Protein AF-0000000072901782 (afdb_homodimer)

Secondary structure (DSSP, 8-state):
-EEEEEEEEE-TT---TTHHHHHHHHHHHHHTT-EEEEEEETTSSEEEEEEEESSHHHHHHHHHT-GGG-TTTEEEEEEEEEE-/-EEEEEEEEE-TT---TTHHHHHHHHHHHHHTT-EEEEEEETTSSEEEEEEEESSHHHHHHHHTT-GGG-TTTEEEEEEEEEE-

Foldseek 3Di:
DFKKKKWKFWDPLADCPQVVQQVVLLVVQVVVPFWDDWDADPVRGTIMTMGDDPDQVGVVVSVCPRPQVPVNTIDMDMDGDPDD/DFKKKKWKFWDPLADCPQVVQQVVLLVVQVVVPFWDDWDADPVRGTIMTMGDDPDQVGVVVSVCPRPQVPPNTIDMDMDGDPDD

Radius of gyration: 15.96 Å; Cα contacts (8 Å, |Δi|>4): 337; chains: 2; bounding box: 32×42×39 Å

Solvent-accessible surface area (backbone atoms only — not comparable to full-atom values): 8824 Å² total; per-residue (Å²): 119,47,41,30,43,35,42,39,37,54,38,96,66,44,75,66,85,32,50,68,51,32,50,51,45,53,51,50,37,41,72,73,65,32,46,76,41,39,27,41,27,77,85,70,50,36,30,38,35,32,34,52,30,88,42,70,68,52,41,52,55,56,57,63,66,31,58,39,58,40,89,55,29,35,49,79,46,80,39,51,32,59,62,99,120,46,41,28,43,35,40,41,36,54,38,96,66,44,76,66,85,32,50,68,49,33,51,51,46,53,51,50,37,41,74,75,66,32,44,75,40,39,27,41,27,75,84,69,51,34,30,37,35,31,34,52,29,86,41,69,70,52,41,51,55,57,56,64,66,31,60,40,56,41,89,56,27,36,49,79,46,78,37,53,33,58,62,99

Organism: NCBI:txid1402861

Nearest PDB structures (foldseek):
  4fpi-assembly1_E  TM=7.941E-01  e=8.877E-04  Rhodococcus opacus
  2pmh-assembly1_A  TM=6.834E-01  e=1.024E-02  Sulfurisphaera tokodaii str. 7
  3c1n-assembly3_D  TM=5.963E-01  e=2.486E-03  Methanocaldococcus jannaschii
  2cvi-assembly1_B  TM=6.147E-01  e=9.003E-03  Pyrococcus horikoshii OT3
  2gqq-assembly1_A-2  TM=6.250E-01  e=3.477E-02  Escherichia coli

Structure (mmCIF, N/CA/C/O backbone):
data_AF-0000000072901782-model_v1
#
loop_
_entity.id
_entity.type
_entity.pdbx_description
1 polymer 'Uncharacterized protein'
#
loop_
_atom_site.group_PDB
_atom_site.id
_atom_site.type_symbol
_atom_site.label_atom_id
_atom_site.label_alt_id
_atom_site.label_comp_id
_atom_site.label_asym_id
_atom_site.label_entity_id
_atom_site.label_seq_id
_atom_site.pdbx_PDB_ins_code
_atom_site.Cartn_x
_atom_site.Cartn_y
_atom_site.Cartn_z
_atom_site.occupancy
_atom_site.B_iso_or_equiv
_atom_site.auth_seq_id
_atom_site.auth_comp_id
_atom_site.auth_asym_id
_atom_site.auth_atom_id
_atom_site.pdbx_PDB_model_num
ATOM 1 N N . MET A 1 1 ? -14.852 0.086 -12.367 1 88.44 1 MET A N 1
ATOM 2 C CA . MET A 1 1 ? -13.961 -0.805 -11.625 1 88.44 1 MET A CA 1
ATOM 3 C C . MET A 1 1 ? -13.273 -0.061 -10.492 1 88.44 1 MET A C 1
ATOM 5 O O . MET A 1 1 ? -12.789 1.057 -10.68 1 88.44 1 MET A O 1
ATOM 9 N N . LYS A 1 2 ? -13.344 -0.617 -9.281 1 96.75 2 LYS A N 1
ATOM 10 C CA . LYS A 1 2 ? -12.703 -0.071 -8.086 1 96.75 2 LYS A CA 1
ATOM 11 C C . LYS A 1 2 ? -11.234 -0.464 -8.023 1 96.75 2 LYS A C 1
ATOM 13 O O . LYS A 1 2 ? -10.812 -1.413 -8.688 1 96.75 2 LYS A O 1
ATOM 18 N N . LYS A 1 3 ? -10.43 0.296 -7.336 1 98.25 3 LYS A N 1
ATOM 19 C CA . LYS A 1 3 ? -9.023 -0.03 -7.141 1 98.25 3 LYS A CA 1
ATOM 20 C C . LYS A 1 3 ? -8.789 -0.649 -5.766 1 98.25 3 LYS A C 1
ATOM 22 O O . LYS A 1 3 ? -9.375 -0.213 -4.773 1 98.25 3 LYS A O 1
ATOM 27 N N . PHE A 1 4 ? -7.973 -1.594 -5.734 1 98.75 4 PHE A N 1
ATOM 28 C CA . PHE A 1 4 ? -7.594 -2.273 -4.5 1 98.75 4 PHE A CA 1
ATOM 29 C C . PHE A 1 4 ? -6.078 -2.299 -4.34 1 98.75 4 PHE A C 1
ATOM 31 O O . PHE A 1 4 ? -5.355 -2.686 -5.262 1 98.75 4 PHE A O 1
ATOM 38 N N . LEU A 1 5 ? -5.625 -1.818 -3.24 1 98.75 5 LEU A N 1
ATOM 39 C CA . LEU A 1 5 ? -4.223 -1.98 -2.869 1 98.75 5 LEU A CA 1
ATOM 40 C C . LEU A 1 5 ? -3.992 -3.328 -2.193 1 98.75 5 LEU A C 1
ATOM 42 O O . LEU A 1 5 ? -4.668 -3.662 -1.218 1 98.75 5 LEU A O 1
ATOM 46 N N . VAL A 1 6 ? -3.076 -4.094 -2.773 1 98.69 6 VAL A N 1
ATOM 47 C CA . VAL A 1 6 ? -2.648 -5.363 -2.201 1 98.69 6 VAL A CA 1
ATOM 48 C C . VAL A 1 6 ? -1.234 -5.23 -1.641 1 98.69 6 VAL A C 1
ATOM 50 O O . VAL A 1 6 ? -0.301 -4.887 -2.371 1 98.69 6 VAL A O 1
ATOM 53 N N . VAL A 1 7 ? -1.086 -5.465 -0.363 1 98.56 7 VAL A N 1
ATOM 54 C CA . VAL A 1 7 ? 0.225 -5.465 0.276 1 98.56 7 VAL A CA 1
ATOM 55 C C . VAL A 1 7 ? 0.596 -6.887 0.694 1 98.56 7 VAL A C 1
ATOM 57 O O . VAL A 1 7 ? -0.199 -7.582 1.333 1 98.56 7 VAL A O 1
ATOM 60 N N . ILE A 1 8 ? 1.763 -7.246 0.307 1 98.38 8 ILE A N 1
ATOM 61 C CA . ILE A 1 8 ? 2.295 -8.578 0.587 1 98.38 8 ILE A CA 1
ATOM 62 C C . ILE A 1 8 ? 3.422 -8.477 1.611 1 98.38 8 ILE A C 1
ATOM 64 O O . ILE A 1 8 ? 4.344 -7.668 1.454 1 98.38 8 ILE A O 1
ATOM 68 N N . GLU A 1 9 ? 3.301 -9.25 2.674 1 97.81 9 GLU A N 1
ATOM 69 C CA . GLU A 1 9 ? 4.363 -9.352 3.668 1 97.81 9 GLU A CA 1
ATOM 70 C C . GLU A 1 9 ? 4.879 -10.789 3.777 1 97.81 9 GLU A C 1
ATOM 72 O O . GLU A 1 9 ? 4.094 -11.719 3.973 1 97.81 9 GLU A O 1
ATOM 77 N N . ARG A 1 10 ? 6.18 -10.906 3.684 1 98.06 10 ARG A N 1
ATOM 78 C CA . ARG A 1 10 ? 6.781 -12.227 3.822 1 98.06 10 ARG A CA 1
ATOM 79 C C . ARG A 1 10 ? 6.727 -12.711 5.27 1 98.06 10 ARG A C 1
ATOM 81 O O . ARG A 1 10 ? 6.988 -11.938 6.195 1 98.06 10 ARG A O 1
ATOM 88 N N . LYS A 1 11 ? 6.398 -13.977 5.367 1 97.62 11 LYS A N 1
ATOM 89 C CA . LYS A 1 11 ? 6.477 -14.609 6.684 1 97.62 11 LYS A CA 1
ATOM 90 C C . LYS A 1 11 ? 7.91 -15.016 7.012 1 97.62 11 LYS A C 1
ATOM 92 O O . LYS A 1 11 ? 8.75 -15.125 6.117 1 97.62 11 LYS A O 1
ATOM 97 N N . PRO A 1 12 ? 8.117 -15.227 8.312 1 97 12 PRO A N 1
ATOM 98 C CA . PRO A 1 12 ? 9.445 -15.75 8.664 1 97 12 PRO A CA 1
ATOM 99 C C . PRO A 1 12 ? 9.766 -17.062 7.941 1 97 12 PRO A C 1
ATOM 101 O O . PRO A 1 12 ? 10.938 -17.344 7.672 1 97 12 PRO A O 1
ATOM 104 N N . SER A 1 13 ? 8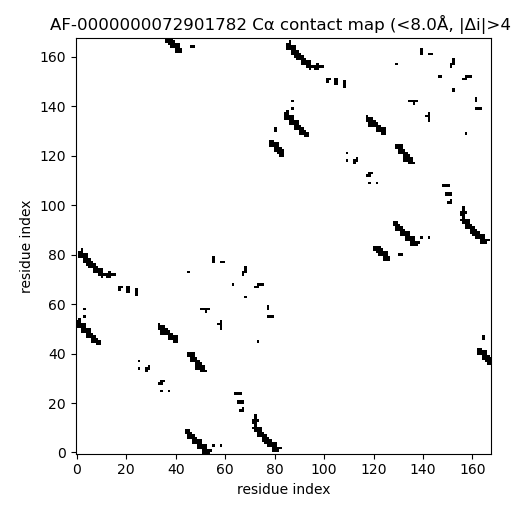.812 -17.812 7.527 1 97.31 13 SER A N 1
ATOM 105 C CA . SER A 1 13 ? 8.961 -19.125 6.895 1 97.31 13 SER A CA 1
ATOM 106 C C . SER A 1 13 ? 9.078 -19 5.379 1 97.31 13 SER A C 1
ATOM 108 O O . SER A 1 13 ? 9.148 -20 4.672 1 97.31 13 SER A O 1
ATOM 110 N N . PHE A 1 14 ? 9.109 -17.797 4.895 1 97.62 14 PHE A N 1
ATOM 111 C CA . PHE A 1 14 ? 9.156 -17.562 3.459 1 97.62 14 PHE A CA 1
ATOM 112 C C . PHE A 1 14 ? 10.297 -18.328 2.816 1 97.62 14 PHE A C 1
ATOM 114 O O . PHE A 1 14 ? 11.445 -18.25 3.268 1 97.62 14 PHE A O 1
ATOM 121 N N . THR A 1 15 ? 10.031 -19.062 1.717 1 96.81 15 THR A N 1
ATOM 122 C CA . THR A 1 15 ? 11.047 -19.875 1.045 1 96.81 15 THR A CA 1
ATOM 123 C C . THR A 1 15 ? 11.438 -19.25 -0.291 1 96.81 15 THR A C 1
ATOM 125 O O . THR A 1 15 ? 12.547 -19.453 -0.781 1 96.81 15 THR A O 1
ATOM 128 N N . GLY A 1 16 ? 10.555 -18.547 -0.907 1 95.56 16 GLY A N 1
ATOM 129 C CA . GLY A 1 16 ? 10.781 -18 -2.236 1 95.56 16 GLY A CA 1
ATOM 130 C C . GLY A 1 16 ? 10.5 -19 -3.344 1 95.56 16 GLY A C 1
ATOM 131 O O . GLY A 1 16 ? 10.68 -18.703 -4.523 1 95.56 16 GLY A O 1
ATOM 132 N N . ASN A 1 17 ? 10 -20.172 -3.02 1 96.56 17 ASN A N 1
ATOM 133 C CA . ASN A 1 17 ? 9.766 -21.219 -3.994 1 96.56 17 ASN A CA 1
ATOM 134 C C . ASN A 1 17 ? 8.641 -20.859 -4.957 1 96.56 17 ASN A C 1
ATOM 136 O O . ASN A 1 17 ? 8.516 -21.469 -6.023 1 96.56 17 ASN A O 1
ATOM 140 N N . PHE A 1 18 ? 7.875 -19.875 -4.613 1 97.25 18 PHE A N 1
ATOM 141 C CA . PHE A 1 18 ? 6.684 -19.578 -5.398 1 97.25 18 PHE A CA 1
ATOM 142 C C . PHE A 1 18 ? 6.812 -18.25 -6.117 1 97.25 18 PHE A C 1
ATOM 144 O O . PHE A 1 18 ? 5.852 -17.75 -6.703 1 97.25 18 PHE A O 1
ATOM 151 N N . ILE A 1 19 ? 7.977 -17.641 -6.113 1 96.88 19 ILE A N 1
ATOM 152 C CA . ILE A 1 19 ? 8.188 -16.328 -6.691 1 96.88 19 ILE A CA 1
ATOM 153 C C . ILE A 1 19 ? 7.91 -16.375 -8.195 1 96.88 19 ILE A C 1
ATOM 155 O O . ILE A 1 19 ? 7.293 -15.453 -8.742 1 96.88 19 ILE A O 1
ATOM 159 N N . GLN A 1 20 ? 8.414 -17.453 -8.883 1 97.44 20 GLN A N 1
ATOM 160 C CA . GLN A 1 20 ? 8.156 -17.547 -10.312 1 97.44 20 GLN A CA 1
ATOM 161 C C . GLN A 1 20 ? 6.66 -17.594 -10.602 1 97.44 20 GLN A C 1
ATOM 163 O O . GLN A 1 20 ? 6.176 -16.891 -11.5 1 97.44 20 GLN A O 1
ATOM 168 N N . GLY A 1 21 ? 5.922 -18.375 -9.898 1 97.94 21 GLY A N 1
ATOM 169 C CA . GLY A 1 21 ? 4.477 -18.422 -10.047 1 97.94 21 GLY A CA 1
ATOM 170 C C . GLY A 1 21 ? 3.809 -17.078 -9.75 1 97.94 21 GLY A C 1
ATOM 171 O O . GLY A 1 21 ? 2.857 -16.703 -10.43 1 97.94 21 GLY A O 1
ATOM 172 N N . HIS A 1 22 ? 4.266 -16.438 -8.711 1 98.06 22 HIS A N 1
ATOM 173 C CA . HIS A 1 22 ? 3.771 -15.109 -8.375 1 98.06 22 HIS A CA 1
ATOM 174 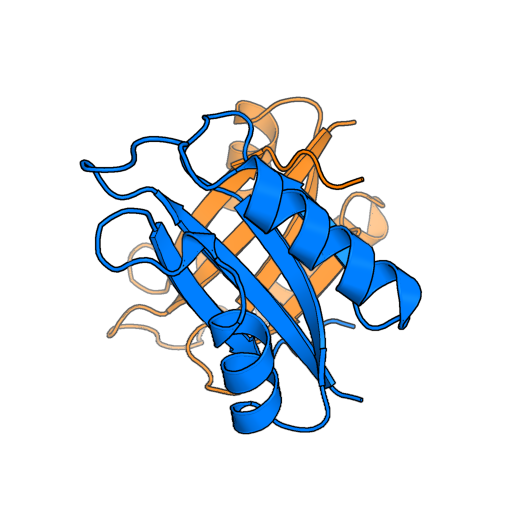C C . HIS A 1 22 ? 3.971 -14.141 -9.531 1 98.06 22 HIS A C 1
ATOM 176 O O . HIS A 1 22 ? 3.049 -13.406 -9.898 1 98.06 22 HIS A O 1
ATOM 182 N N . ARG A 1 23 ? 5.125 -14.188 -10.125 1 97.5 23 ARG A N 1
ATOM 183 C CA . ARG A 1 23 ? 5.414 -13.297 -11.25 1 97.5 23 ARG A CA 1
ATOM 184 C C . ARG A 1 23 ? 4.508 -13.602 -12.438 1 97.5 23 ARG A C 1
ATOM 186 O O . ARG A 1 23 ? 4.016 -12.688 -13.102 1 97.5 23 ARG A O 1
ATOM 193 N N . GLU A 1 24 ? 4.344 -14.828 -12.727 1 98.5 24 GLU A N 1
ATOM 194 C CA . GLU A 1 24 ? 3.451 -15.234 -13.805 1 98.5 24 GLU A CA 1
ATOM 195 C C . GLU A 1 24 ? 2.016 -14.797 -13.531 1 98.5 24 GLU A C 1
ATOM 197 O O . GLU A 1 24 ? 1.31 -14.359 -14.445 1 98.5 24 GLU A O 1
ATOM 202 N N . PHE A 1 25 ? 1.635 -14.961 -12.305 1 98.62 25 PHE A N 1
ATOM 203 C CA . PHE A 1 25 ? 0.317 -14.508 -11.867 1 98.62 25 PHE A CA 1
ATOM 204 C C . PHE A 1 25 ? 0.137 -13.016 -12.141 1 98.62 25 PHE A C 1
ATOM 206 O O . PHE A 1 25 ? -0.85 -12.609 -12.758 1 98.62 25 PHE A O 1
ATOM 213 N N . LEU A 1 26 ? 1.114 -12.188 -11.75 1 98.19 26 LEU A N 1
ATOM 214 C CA . LEU A 1 26 ? 1.039 -10.75 -11.961 1 98.19 26 LEU A CA 1
ATOM 215 C C . LEU A 1 26 ? 1.043 -10.422 -13.453 1 98.19 26 LEU A C 1
ATOM 217 O O . LEU A 1 26 ? 0.331 -9.516 -13.898 1 98.19 26 LEU A O 1
ATOM 221 N N . GLN A 1 27 ? 1.847 -11.172 -14.242 1 98.06 27 GLN A N 1
ATOM 222 C CA . GLN A 1 27 ? 1.872 -10.969 -15.688 1 98.06 27 GLN A CA 1
ATOM 223 C C . GLN A 1 27 ? 0.502 -11.234 -16.297 1 98.06 27 GLN A C 1
ATOM 225 O O . GLN A 1 27 ? 0.068 -10.508 -17.203 1 98.06 27 GLN A O 1
ATOM 230 N N . ASN A 1 28 ? -0.117 -12.227 -15.867 1 98.44 28 ASN A N 1
ATOM 231 C CA . ASN A 1 28 ? -1.46 -12.531 -16.359 1 98.44 28 ASN A CA 1
ATOM 232 C C . ASN A 1 28 ? -2.434 -11.398 -16.031 1 98.44 28 ASN A C 1
ATOM 234 O O . ASN A 1 28 ? -3.268 -11.039 -16.875 1 98.44 28 ASN A O 1
ATOM 238 N N . LEU A 1 29 ? -2.436 -10.883 -14.82 1 98.25 29 LEU A N 1
ATOM 239 C CA . LEU A 1 29 ? -3.301 -9.766 -14.453 1 98.25 29 LEU A CA 1
ATOM 240 C C . LEU A 1 29 ? -3.051 -8.562 -15.352 1 98.25 29 LEU A C 1
ATOM 242 O O . LEU A 1 29 ? -3.982 -7.82 -15.68 1 98.25 29 LEU A O 1
ATOM 246 N N . LYS A 1 30 ? -1.78 -8.344 -15.641 1 97.69 30 LYS A N 1
ATOM 247 C CA . LYS A 1 30 ? -1.422 -7.266 -16.547 1 97.69 30 LYS A CA 1
ATOM 248 C C . LYS A 1 30 ? -2.025 -7.488 -17.938 1 97.69 30 LYS A C 1
ATOM 250 O O . LYS A 1 30 ? -2.549 -6.559 -18.547 1 97.69 30 LYS A O 1
ATOM 255 N N . GLU A 1 31 ? -1.972 -8.656 -18.422 1 97.94 31 GLU A N 1
ATOM 256 C CA . GLU A 1 31 ? -2.467 -9.008 -19.75 1 97.94 31 GLU A CA 1
ATOM 257 C C . GLU A 1 31 ? -3.971 -8.773 -19.859 1 97.94 31 GLU A C 1
ATOM 259 O O . GLU A 1 31 ? -4.465 -8.352 -20.906 1 97.94 31 GLU A O 1
ATOM 264 N N . ILE A 1 32 ? -4.648 -9.039 -18.828 1 97.31 32 ILE A N 1
ATOM 265 C CA . ILE A 1 32 ? -6.094 -8.844 -18.859 1 97.31 32 ILE A CA 1
ATOM 266 C C . ILE A 1 32 ? -6.438 -7.434 -18.391 1 97.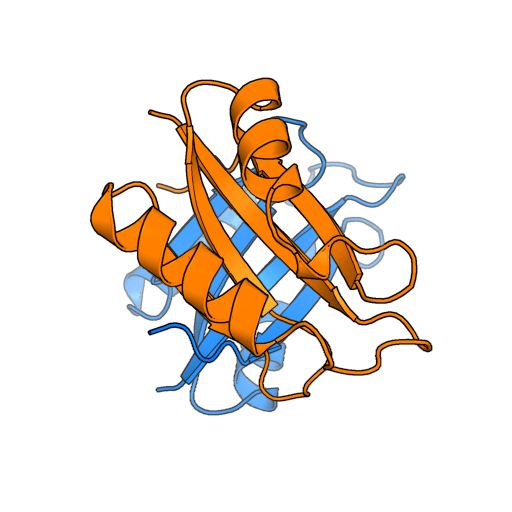31 32 ILE A C 1
ATOM 268 O O . ILE A 1 32 ? -7.598 -7.129 -18.125 1 97.31 32 ILE A O 1
ATOM 272 N N . GLN A 1 33 ? -5.434 -6.59 -18.047 1 97.31 33 GLN A N 1
ATOM 273 C CA . GLN A 1 33 ? -5.508 -5.145 -17.875 1 97.31 33 GLN A CA 1
ATOM 274 C C . GLN A 1 33 ? -6.168 -4.789 -16.547 1 97.31 33 GLN A C 1
ATOM 276 O O . GLN A 1 33 ? -6.891 -3.793 -16.453 1 97.31 33 GLN A O 1
ATOM 281 N N . ILE A 1 34 ? -5.93 -5.582 -15.547 1 97.56 34 ILE A N 1
ATOM 282 C CA . ILE A 1 34 ? -6.496 -5.207 -14.258 1 97.56 34 ILE A CA 1
ATOM 283 C C . ILE A 1 34 ? -5.375 -4.914 -13.266 1 97.56 34 ILE A C 1
ATOM 285 O O . ILE A 1 34 ? -5.633 -4.516 -12.125 1 97.56 34 ILE A O 1
ATOM 289 N N . LEU A 1 35 ? -4.16 -5.129 -13.688 1 97.88 35 LEU A N 1
ATOM 290 C CA . LEU A 1 35 ? -3.01 -4.746 -12.875 1 97.88 35 LEU A CA 1
ATOM 291 C C . LEU A 1 35 ? -2.518 -3.354 -13.25 1 97.88 35 LEU A C 1
ATOM 293 O O . LEU A 1 35 ? -2.084 -3.129 -14.383 1 97.88 35 LEU A O 1
ATOM 297 N N . PHE A 1 36 ? -2.512 -2.459 -12.344 1 95.38 36 PHE A N 1
ATOM 298 C CA . PHE A 1 36 ? -2.154 -1.078 -12.648 1 95.38 36 PHE A CA 1
ATOM 299 C C . PHE A 1 36 ? -0.682 -0.823 -12.344 1 95.38 36 PHE A C 1
ATOM 301 O O . PHE A 1 36 ? 0.01 -0.16 -13.117 1 95.38 36 PHE A O 1
ATOM 308 N N . ILE A 1 37 ? -0.189 -1.304 -11.289 1 95.81 37 ILE A N 1
ATOM 309 C CA . ILE A 1 37 ? 1.179 -1.112 -10.82 1 95.81 37 ILE A CA 1
ATOM 310 C C . ILE A 1 37 ? 1.549 -2.229 -9.844 1 95.81 37 ILE A C 1
ATOM 312 O O . ILE A 1 37 ? 0.702 -2.703 -9.086 1 95.81 37 ILE A O 1
ATOM 316 N N . ALA A 1 38 ? 2.766 -2.676 -9.914 1 97.81 38 ALA A N 1
ATOM 317 C CA . ALA A 1 38 ? 3.277 -3.717 -9.023 1 97.81 38 ALA A CA 1
ATOM 318 C C . ALA A 1 38 ? 4.77 -3.537 -8.773 1 97.81 38 ALA A C 1
ATOM 320 O O . ALA A 1 38 ? 5.492 -3.004 -9.617 1 97.81 38 ALA A O 1
ATOM 321 N N . GLY A 1 39 ? 5.215 -4 -7.629 1 97.75 39 GLY A N 1
ATOM 322 C CA . GLY A 1 39 ? 6.645 -4.008 -7.355 1 97.75 39 GLY A CA 1
ATOM 323 C C . GLY A 1 39 ? 6.984 -4.559 -5.98 1 97.75 39 GLY A C 1
ATOM 324 O O . GLY A 1 39 ? 6.148 -4.547 -5.078 1 97.75 39 GLY A O 1
ATOM 325 N N . SER A 1 40 ? 8.227 -4.977 -5.844 1 97.88 40 SER A N 1
ATOM 326 C CA . SER A 1 40 ? 8.734 -5.453 -4.566 1 97.88 40 SER A CA 1
ATOM 327 C C . SER A 1 40 ? 9.227 -4.297 -3.697 1 97.88 40 SER A C 1
ATOM 329 O O . SER A 1 40 ? 9.453 -3.193 -4.195 1 97.88 40 SER A O 1
ATOM 331 N N . PHE A 1 41 ? 9.305 -4.617 -2.396 1 98.25 41 PHE A N 1
ATOM 332 C CA . PHE A 1 41 ? 9.984 -3.691 -1.5 1 98.25 41 PHE A CA 1
ATOM 333 C C . PHE A 1 41 ? 11.492 -3.922 -1.524 1 98.25 41 PHE A C 1
ATOM 335 O O . PHE A 1 41 ? 11.945 -5.066 -1.544 1 98.25 41 PHE A O 1
ATOM 342 N N . GLU A 1 42 ? 12.227 -2.877 -1.491 1 97.62 42 GLU A N 1
ATOM 343 C CA . GLU A 1 42 ? 13.688 -2.949 -1.575 1 97.62 42 GLU A CA 1
ATOM 344 C C . GLU A 1 42 ? 14.266 -3.729 -0.4 1 97.62 42 GLU A C 1
ATOM 346 O O . GLU A 1 42 ? 15.305 -4.387 -0.536 1 97.62 42 GLU A O 1
ATOM 351 N N . ASP A 1 43 ? 13.602 -3.738 0.735 1 97.38 43 ASP A N 1
ATOM 352 C CA . ASP A 1 43 ? 14.133 -4.387 1.933 1 97.38 43 ASP A CA 1
ATOM 353 C C . ASP A 1 43 ? 13.789 -5.875 1.948 1 97.38 43 ASP A C 1
ATOM 355 O O . ASP A 1 43 ? 14.031 -6.562 2.941 1 97.38 43 ASP A O 1
ATOM 359 N N . GLN A 1 44 ? 13.172 -6.387 0.907 1 96.19 44 GLN A N 1
ATOM 360 C CA . GLN A 1 44 ? 12.883 -7.797 0.66 1 96.19 44 GLN A CA 1
ATOM 361 C C . GLN A 1 44 ? 11.883 -8.336 1.68 1 96.19 44 GLN A C 1
ATOM 363 O O . GLN A 1 44 ? 11.906 -9.531 2.002 1 96.19 44 GLN A O 1
ATOM 368 N N . THR A 1 45 ? 11.031 -7.473 2.221 1 97.75 45 THR A N 1
ATOM 369 C CA . THR A 1 45 ? 10.047 -7.926 3.195 1 97.75 45 THR A CA 1
ATOM 370 C C . THR A 1 45 ? 8.734 -8.297 2.508 1 97.75 45 THR A C 1
ATOM 372 O O . THR A 1 45 ? 7.816 -8.82 3.145 1 97.75 45 THR A O 1
ATOM 375 N N . GLY A 1 46 ? 8.625 -7.984 1.202 1 97.75 46 GLY A N 1
ATOM 376 C CA . GLY A 1 46 ? 7.41 -8.203 0.437 1 97.75 46 GLY A CA 1
ATOM 377 C C . GLY A 1 46 ? 7.273 -7.266 -0.749 1 97.75 46 GLY A C 1
ATOM 378 O O . GLY A 1 46 ? 8.227 -7.066 -1.501 1 97.75 46 GLY A O 1
ATOM 379 N N . GLY A 1 47 ? 6.074 -6.777 -0.951 1 98.19 47 GLY A N 1
ATOM 380 C CA . GLY A 1 47 ? 5.727 -5.883 -2.043 1 98.19 47 GLY A CA 1
ATOM 381 C C . GLY A 1 47 ? 4.273 -5.457 -2.027 1 98.19 47 GLY A C 1
ATOM 382 O O . GLY A 1 47 ? 3.578 -5.637 -1.025 1 98.19 47 GLY A O 1
ATOM 383 N N . ALA A 1 48 ? 3.93 -4.84 -3.084 1 98.62 48 ALA A N 1
ATOM 384 C CA . ALA A 1 48 ? 2.547 -4.395 -3.229 1 98.62 48 ALA A CA 1
ATOM 385 C C . ALA A 1 48 ? 2.162 -4.262 -4.699 1 98.62 48 ALA A C 1
ATOM 387 O O . ALA A 1 48 ? 3.033 -4.195 -5.57 1 98.62 48 ALA A O 1
ATOM 388 N N . TYR A 1 49 ? 0.894 -4.309 -4.922 1 98.5 49 TYR A N 1
ATOM 389 C CA . TYR A 1 49 ? 0.37 -4.035 -6.258 1 98.5 49 TYR A CA 1
ATOM 390 C C . TYR A 1 49 ? -1.072 -3.547 -6.184 1 98.5 49 TYR A C 1
ATOM 392 O O . TYR A 1 49 ? -1.712 -3.631 -5.133 1 98.5 49 TYR A O 1
ATOM 400 N N . VAL A 1 50 ? -1.517 -2.916 -7.242 1 97.88 50 VAL A N 1
ATOM 401 C CA . VAL A 1 50 ? -2.867 -2.371 -7.348 1 97.88 50 VAL A CA 1
ATOM 402 C C . VAL A 1 50 ? -3.619 -3.068 -8.477 1 97.88 50 VAL A C 1
ATOM 404 O O . VAL A 1 50 ? -3.129 -3.135 -9.609 1 97.88 50 VAL A O 1
ATOM 407 N N . ILE A 1 51 ? -4.785 -3.516 -8.148 1 98.19 51 ILE A N 1
ATOM 408 C CA . ILE A 1 51 ? -5.594 -4.164 -9.172 1 98.19 51 ILE A CA 1
ATOM 409 C C . ILE A 1 51 ? -6.98 -3.523 -9.219 1 98.19 51 ILE A C 1
ATOM 411 O O . ILE A 1 51 ? -7.406 -2.883 -8.258 1 98.19 51 ILE A O 1
ATOM 415 N N . GLY A 1 52 ? -7.598 -3.695 -10.32 1 97.75 52 GLY A N 1
ATOM 416 C CA . GLY A 1 52 ? -9 -3.355 -10.477 1 97.75 52 GLY A CA 1
ATOM 417 C C . GLY A 1 52 ? -9.93 -4.539 -10.273 1 97.75 52 GLY A C 1
ATOM 418 O O . GLY A 1 52 ? -9.617 -5.66 -10.672 1 97.75 52 GLY A O 1
ATOM 419 N N . ALA A 1 53 ? -11.031 -4.363 -9.656 1 98.19 53 ALA A N 1
ATOM 420 C CA . ALA A 1 53 ? -12.094 -5.352 -9.477 1 98.19 53 ALA A CA 1
ATOM 421 C C . ALA A 1 53 ? -13.438 -4.672 -9.211 1 98.19 53 ALA A C 1
ATOM 423 O O . ALA A 1 53 ? -13.484 -3.475 -8.914 1 98.19 53 ALA A O 1
ATOM 424 N N . ASP A 1 54 ? -14.523 -5.438 -9.289 1 97.94 54 ASP A N 1
ATOM 425 C CA . ASP A 1 54 ? -15.852 -4.848 -9.133 1 97.94 54 ASP A CA 1
ATOM 426 C C . ASP A 1 54 ? -16.281 -4.84 -7.664 1 97.94 54 ASP A C 1
ATOM 428 O O . ASP A 1 54 ? -17.25 -4.168 -7.297 1 97.94 54 ASP A O 1
ATOM 432 N N . SER A 1 55 ? -15.617 -5.652 -6.805 1 98.12 55 SER A N 1
ATOM 433 C CA . SER A 1 55 ? -15.906 -5.719 -5.379 1 98.12 55 SER A CA 1
ATOM 434 C C . SER A 1 55 ? -14.695 -6.211 -4.59 1 98.12 55 SER A C 1
ATOM 436 O O . SER A 1 55 ? -13.75 -6.742 -5.168 1 98.12 55 SER A O 1
ATOM 438 N N . LEU A 1 56 ? -14.773 -5.973 -3.283 1 97.94 56 LEU A N 1
ATOM 439 C CA . LEU A 1 56 ? -13.727 -6.488 -2.406 1 97.94 56 LEU A CA 1
ATOM 440 C C . LEU A 1 56 ? -13.656 -8.008 -2.486 1 97.94 56 LEU A C 1
ATOM 442 O O . LEU A 1 56 ? -12.57 -8.586 -2.5 1 97.94 56 LEU A O 1
ATOM 446 N N . GLU A 1 57 ? -14.836 -8.625 -2.529 1 98.12 57 GLU A N 1
ATOM 447 C CA . GLU A 1 57 ? -14.898 -10.078 -2.631 1 98.12 57 GLU A CA 1
ATOM 448 C C . GLU A 1 57 ? -14.195 -10.57 -3.895 1 98.12 57 GLU A C 1
ATOM 450 O O . GLU A 1 57 ? -13.414 -11.523 -3.844 1 98.12 57 GLU A O 1
ATOM 455 N N . GLU A 1 58 ? -14.391 -9.922 -5.02 1 98.44 58 GLU A N 1
ATOM 456 C CA . GLU A 1 58 ? -13.75 -10.297 -6.273 1 98.44 58 GLU A CA 1
ATOM 457 C C . GLU A 1 58 ? -12.242 -10.07 -6.219 1 98.44 58 GLU A C 1
ATOM 459 O O . GLU A 1 58 ? -11.461 -10.883 -6.715 1 98.44 58 GLU A O 1
ATOM 464 N N . ALA A 1 59 ? -11.883 -8.938 -5.68 1 98.62 59 ALA A N 1
ATOM 465 C CA . ALA A 1 59 ? -10.461 -8.656 -5.535 1 98.62 59 ALA A CA 1
ATOM 466 C C . ALA A 1 59 ? -9.766 -9.734 -4.707 1 98.62 59 ALA A C 1
ATOM 468 O O . ALA A 1 59 ? -8.719 -10.25 -5.094 1 98.62 59 ALA A O 1
ATOM 469 N N . ARG A 1 60 ? -10.383 -10.117 -3.566 1 98.25 60 ARG A N 1
ATOM 470 C CA . ARG A 1 60 ? -9.812 -11.133 -2.691 1 98.25 60 ARG A CA 1
ATOM 471 C C . ARG A 1 60 ? -9.75 -12.492 -3.395 1 98.25 60 ARG A C 1
ATOM 473 O O . ARG A 1 60 ? -8.773 -13.227 -3.24 1 98.25 60 ARG A O 1
ATOM 480 N N . ALA A 1 61 ? -10.789 -12.766 -4.16 1 98.25 61 ALA A N 1
ATOM 481 C CA . ALA A 1 61 ? -10.805 -14.016 -4.914 1 98.25 61 ALA A CA 1
ATOM 482 C C . ALA A 1 61 ? -9.68 -14.047 -5.941 1 98.25 61 ALA A C 1
ATOM 484 O O . ALA A 1 61 ? -9.031 -15.078 -6.133 1 98.25 61 ALA A O 1
ATOM 485 N N . THR A 1 62 ? -9.469 -12.945 -6.613 1 98.44 62 THR A N 1
ATOM 486 C CA . THR A 1 62 ? -8.391 -12.836 -7.586 1 98.44 62 THR A CA 1
ATOM 487 C C . THR A 1 62 ? -7.035 -13.039 -6.906 1 98.44 62 THR A C 1
ATOM 489 O O . THR A 1 62 ? -6.227 -13.852 -7.355 1 98.44 62 THR A O 1
ATOM 492 N N . VAL A 1 63 ? -6.773 -12.375 -5.789 1 98.31 63 VAL A N 1
ATOM 493 C CA . VAL A 1 63 ? -5.504 -12.398 -5.074 1 98.31 63 VAL A CA 1
ATOM 494 C C . VAL A 1 63 ? -5.242 -13.805 -4.531 1 98.31 63 VAL A C 1
ATOM 496 O O . VAL A 1 63 ? -4.098 -14.266 -4.504 1 98.31 63 VAL A O 1
ATOM 499 N N . ALA A 1 64 ? -6.34 -14.5 -4.156 1 97.44 64 ALA A N 1
ATOM 500 C CA . ALA A 1 64 ? -6.227 -15.836 -3.578 1 97.44 64 ALA A CA 1
ATOM 501 C C . ALA A 1 64 ? -5.66 -16.828 -4.59 1 97.44 64 ALA A C 1
ATOM 503 O O . ALA A 1 64 ? -5.176 -17.891 -4.219 1 97.44 64 ALA A O 1
ATOM 504 N N . LYS A 1 65 ? -5.691 -16.469 -5.863 1 97.75 65 LYS A N 1
ATOM 505 C CA . LYS A 1 65 ? -5.191 -17.344 -6.918 1 97.75 65 LYS A CA 1
ATOM 506 C C . LYS A 1 65 ? -3.674 -17.25 -7.035 1 97.75 65 LYS A C 1
ATOM 508 O O . LYS A 1 65 ? -3.053 -18.062 -7.734 1 97.75 65 LYS A O 1
ATOM 513 N N . ASP A 1 66 ? -3.059 -16.234 -6.375 1 98.12 66 ASP A N 1
ATOM 514 C CA . ASP A 1 66 ? -1.604 -16.125 -6.359 1 98.12 66 ASP A CA 1
ATOM 515 C C . ASP A 1 66 ? -0.959 -17.328 -5.684 1 98.12 66 ASP A C 1
ATOM 517 O O . ASP A 1 66 ? -1.219 -17.609 -4.512 1 98.12 66 ASP A O 1
ATOM 521 N N . PRO A 1 67 ? -0.076 -18.031 -6.422 1 96.94 67 PRO A N 1
ATOM 522 C CA . PRO A 1 67 ? 0.555 -19.219 -5.836 1 96.94 67 PRO A CA 1
ATOM 523 C C . PRO A 1 67 ? 1.336 -18.891 -4.562 1 96.94 67 PRO A C 1
ATOM 525 O O . PRO A 1 67 ? 1.526 -19.766 -3.715 1 96.94 67 PRO A O 1
ATOM 528 N N . MET A 1 68 ? 1.725 -17.719 -4.348 1 96.81 68 MET A N 1
ATOM 529 C CA . MET A 1 68 ? 2.521 -17.328 -3.188 1 96.81 68 MET A CA 1
ATOM 530 C C . MET A 1 68 ? 1.639 -17.141 -1.957 1 96.81 68 MET A C 1
ATOM 532 O O . MET A 1 68 ? 2.141 -16.906 -0.858 1 96.81 68 MET A O 1
ATOM 536 N N . ASN A 1 69 ? 0.344 -17.25 -2.121 1 94.81 69 ASN A N 1
ATOM 537 C CA . ASN A 1 69 ? -0.591 -17.25 -1 1 94.81 69 ASN A CA 1
ATOM 538 C C . ASN A 1 69 ? -0.49 -18.516 -0.174 1 94.81 69 ASN A C 1
ATOM 540 O O . ASN A 1 69 ? -1.17 -18.656 0.844 1 94.81 69 ASN A O 1
ATOM 544 N N . GLN A 1 70 ? 0.375 -19.312 -0.439 1 90.62 70 GLN A N 1
ATOM 545 C CA . GLN A 1 70 ? 0.625 -20.5 0.373 1 90.62 70 GLN A CA 1
ATOM 546 C C . GLN A 1 70 ? 0.836 -20.125 1.838 1 90.62 70 GLN A C 1
ATOM 548 O O . GLN A 1 70 ? 1.49 -19.125 2.143 1 90.62 70 GLN A O 1
ATOM 553 N N . ASP A 1 71 ? 0.26 -20.875 2.77 1 88.25 71 ASP A N 1
ATOM 554 C CA . ASP A 1 71 ? 0.114 -20.562 4.188 1 88.25 71 ASP A CA 1
ATOM 555 C C . ASP A 1 71 ? 1.459 -20.203 4.812 1 88.25 71 ASP A C 1
ATOM 557 O O . ASP A 1 71 ? 1.521 -19.375 5.734 1 88.25 71 ASP A O 1
ATOM 561 N N . ASN A 1 72 ? 2.543 -20.703 4.273 1 92.31 72 ASN A N 1
ATOM 562 C CA . ASN A 1 72 ? 3.824 -20.484 4.941 1 92.31 72 ASN A CA 1
ATOM 563 C C . ASN A 1 72 ? 4.645 -19.406 4.25 1 92.31 72 ASN A C 1
ATOM 565 O O . ASN A 1 72 ? 5.754 -19.094 4.684 1 92.31 72 ASN A O 1
ATOM 569 N N . GLU A 1 73 ? 4.133 -18.797 3.264 1 96.19 73 GLU A N 1
ATOM 570 C CA . GLU A 1 73 ? 4.984 -17.922 2.463 1 96.19 73 GLU A CA 1
ATOM 571 C C . GLU A 1 73 ? 4.758 -16.453 2.822 1 96.19 73 GLU A C 1
ATOM 573 O O . GLU A 1 73 ? 5.652 -15.797 3.359 1 96.19 73 GLU A O 1
ATOM 578 N N . CYS A 1 74 ? 3.496 -15.945 2.568 1 97.62 74 CYS A N 1
ATOM 579 C CA . CYS A 1 74 ? 3.234 -14.523 2.727 1 97.62 74 CYS A CA 1
ATOM 580 C C . CYS A 1 74 ? 1.855 -14.289 3.334 1 97.62 74 CYS A C 1
ATOM 582 O O . CYS A 1 74 ? 0.999 -15.172 3.301 1 97.62 74 CYS A O 1
ATOM 584 N N . VAL A 1 75 ? 1.645 -13.148 3.916 1 96.75 75 VAL A N 1
ATOM 585 C CA . VAL A 1 75 ? 0.348 -12.602 4.297 1 96.75 75 VAL A CA 1
ATOM 586 C C . VAL A 1 75 ? -0.038 -11.477 3.338 1 96.75 75 VAL A C 1
ATOM 588 O O . VAL A 1 75 ? 0.8 -10.648 2.973 1 96.75 75 VAL A O 1
ATOM 591 N N . TYR A 1 76 ? -1.312 -11.539 2.914 1 97.81 76 TYR A N 1
ATOM 592 C CA . TYR A 1 76 ? -1.834 -10.523 2.002 1 97.81 76 TYR A CA 1
ATOM 593 C C . TYR A 1 76 ? -2.863 -9.641 2.701 1 97.81 76 TYR A C 1
ATOM 595 O O . TYR A 1 76 ? -3.699 -10.133 3.461 1 97.81 76 TYR A O 1
ATOM 603 N N . LYS A 1 77 ? -2.768 -8.375 2.508 1 97.44 77 LYS A N 1
ATOM 604 C CA . LYS A 1 77 ? -3.807 -7.418 2.873 1 97.44 77 LYS A CA 1
ATOM 605 C C . LYS A 1 77 ? -4.406 -6.758 1.634 1 97.44 77 LYS A C 1
ATOM 607 O O . LYS A 1 77 ? -3.678 -6.199 0.81 1 97.44 77 LYS A O 1
ATOM 612 N N . VAL A 1 78 ? -5.66 -6.883 1.505 1 98.56 78 VAL A N 1
ATOM 613 C CA . VAL A 1 78 ? -6.383 -6.305 0.376 1 98.56 78 VAL A CA 1
ATOM 614 C C . VAL A 1 78 ? -7.312 -5.199 0.868 1 98.56 78 VAL A C 1
ATOM 616 O O . VAL A 1 78 ? -8.188 -5.441 1.703 1 98.56 78 VAL A O 1
ATOM 619 N N . LYS A 1 79 ? -7.125 -4.02 0.372 1 98.62 79 LYS A N 1
ATOM 620 C CA . LYS A 1 79 ? -7.938 -2.877 0.78 1 98.62 79 LYS A CA 1
ATOM 621 C C . LYS A 1 79 ? -8.539 -2.168 -0.43 1 98.62 79 LYS A C 1
ATOM 623 O O . LYS A 1 79 ? -7.832 -1.876 -1.398 1 98.62 79 LYS A O 1
ATOM 628 N N . GLU A 1 80 ? -9.867 -1.935 -0.381 1 98.69 80 GLU A N 1
ATOM 629 C CA . GLU A 1 80 ? -10.438 -1.01 -1.356 1 98.69 80 GLU A CA 1
ATOM 630 C C . GLU A 1 80 ? -9.883 0.401 -1.169 1 98.69 80 GLU A C 1
ATOM 632 O O . GLU A 1 80 ? -9.992 0.977 -0.084 1 98.69 80 GLU A O 1
ATOM 637 N N . TRP A 1 81 ? -9.258 0.852 -2.154 1 98.38 81 TRP A N 1
ATOM 638 C CA . TRP A 1 81 ? -8.484 2.086 -2.088 1 98.38 81 TRP A CA 1
ATOM 639 C C . TRP A 1 81 ? -9.102 3.164 -2.973 1 98.38 81 TRP A C 1
ATOM 641 O O . TRP A 1 81 ? -9.203 2.994 -4.188 1 98.38 81 TRP A O 1
ATOM 651 N N . ASN A 1 82 ? -9.602 4.254 -2.352 1 95.75 82 ASN A N 1
ATOM 652 C CA . ASN A 1 82 ? -10.156 5.395 -3.076 1 95.75 82 ASN A CA 1
ATOM 653 C C . ASN A 1 82 ? -9.055 6.34 -3.551 1 95.75 82 ASN A C 1
ATOM 655 O O . ASN A 1 82 ? -9.023 7.508 -3.16 1 95.75 82 ASN A O 1
ATOM 659 N N . ALA A 1 83 ? -8.203 5.742 -4.41 1 90.69 83 ALA A N 1
ATOM 660 C CA . ALA A 1 83 ? -7.047 6.504 -4.883 1 90.69 83 ALA A CA 1
ATOM 661 C C . ALA A 1 83 ? -7.441 7.449 -6.016 1 90.69 83 ALA A C 1
ATOM 663 O O . ALA A 1 83 ? -8.172 7.062 -6.93 1 90.69 83 ALA A O 1
ATOM 664 N N . ASN A 1 84 ? -7.277 8.75 -5.852 1 71.38 84 ASN A N 1
ATOM 665 C CA . ASN A 1 84 ? -7.637 9.75 -6.848 1 71.38 84 ASN A CA 1
ATOM 666 C C . ASN A 1 84 ? -6.402 10.406 -7.457 1 71.38 84 ASN A C 1
ATOM 668 O O . ASN A 1 84 ? -5.344 10.453 -6.824 1 71.38 84 ASN A O 1
ATOM 672 N N . MET B 1 1 ? 14.523 9.812 -8.953 1 88.31 1 MET B N 1
ATOM 673 C CA . MET B 1 1 ? 13.695 9.773 -7.75 1 88.31 1 MET B CA 1
ATOM 674 C C . MET B 1 1 ? 13.055 8.406 -7.57 1 88.31 1 MET B C 1
ATOM 676 O O . MET B 1 1 ? 12.547 7.82 -8.531 1 88.31 1 MET B O 1
ATOM 680 N N . LYS B 1 2 ? 13.227 7.84 -6.367 1 96.75 2 LYS B N 1
ATOM 681 C CA . LYS B 1 2 ? 12.656 6.547 -6.004 1 96.75 2 LYS B CA 1
ATOM 682 C C . LYS B 1 2 ? 11.203 6.695 -5.555 1 96.75 2 LYS B C 1
ATOM 684 O O . LYS B 1 2 ? 10.766 7.793 -5.207 1 96.75 2 LYS B O 1
ATOM 689 N N . LYS B 1 3 ? 10.43 5.645 -5.652 1 98.19 3 LYS B N 1
ATOM 690 C CA . LYS B 1 3 ? 9.047 5.652 -5.18 1 98.19 3 LYS B CA 1
ATOM 691 C C . LYS B 1 3 ? 8.93 4.957 -3.824 1 98.19 3 LYS B C 1
ATOM 693 O O . LYS B 1 3 ? 9.57 3.934 -3.586 1 98.19 3 LYS B O 1
ATOM 698 N N . PHE B 1 4 ? 8.141 5.504 -3.018 1 98.75 4 PHE B N 1
ATOM 699 C CA . PHE B 1 4 ? 7.875 4.953 -1.694 1 98.75 4 PHE B CA 1
ATOM 700 C C . PHE B 1 4 ? 6.375 4.793 -1.469 1 98.75 4 PHE B C 1
ATOM 702 O O . PHE B 1 4 ? 5.605 5.727 -1.696 1 98.75 4 PHE B O 1
ATOM 709 N N . LEU B 1 5 ? 5.984 3.621 -1.118 1 98.75 5 LEU B N 1
ATOM 710 C CA . LEU B 1 5 ? 4.617 3.389 -0.662 1 98.75 5 LEU B CA 1
ATOM 711 C C . LEU B 1 5 ? 4.484 3.701 0.825 1 98.75 5 LEU B C 1
ATOM 713 O O . LEU B 1 5 ? 5.238 3.176 1.646 1 98.75 5 LEU B O 1
ATOM 717 N N . VAL B 1 6 ? 3.559 4.602 1.12 1 98.69 6 VAL B N 1
ATOM 718 C CA . VAL B 1 6 ? 3.215 4.938 2.498 1 98.69 6 VAL B CA 1
ATOM 719 C C . VAL B 1 6 ? 1.839 4.371 2.84 1 98.69 6 VAL B C 1
ATOM 721 O O . VAL B 1 6 ? 0.846 4.695 2.186 1 98.69 6 VAL B O 1
ATOM 724 N N . VAL B 1 7 ? 1.79 3.51 3.822 1 98.56 7 VAL B N 1
ATOM 725 C CA . VAL B 1 7 ? 0.527 2.967 4.312 1 98.56 7 VAL B CA 1
ATOM 726 C C . VAL B 1 7 ? 0.23 3.521 5.703 1 98.56 7 VAL B C 1
ATOM 728 O O . VAL B 1 7 ? 1.088 3.486 6.59 1 98.56 7 VAL B O 1
ATOM 731 N N . ILE B 1 8 ? -0.949 4.016 5.824 1 98.31 8 ILE B N 1
ATOM 732 C CA . ILE B 1 8 ? -1.417 4.617 7.07 1 98.31 8 ILE B CA 1
ATOM 733 C C . ILE B 1 8 ? -2.473 3.717 7.711 1 98.31 8 ILE B C 1
ATOM 735 O O . ILE B 1 8 ? -3.424 3.297 7.047 1 98.31 8 ILE B O 1
ATOM 739 N N . GLU B 1 9 ? -2.248 3.381 8.969 1 97.81 9 GLU B N 1
ATOM 740 C CA . GLU B 1 9 ? -3.236 2.639 9.742 1 97.81 9 GLU B CA 1
ATOM 741 C C . GLU B 1 9 ? -3.691 3.434 10.961 1 97.81 9 GLU B C 1
ATOM 743 O O . GLU B 1 9 ? -2.865 3.891 11.758 1 97.81 9 GLU B O 1
ATOM 748 N N . ARG B 1 10 ? -5 3.541 11.094 1 98.06 10 ARG B N 1
ATOM 749 C CA . ARG B 1 10 ?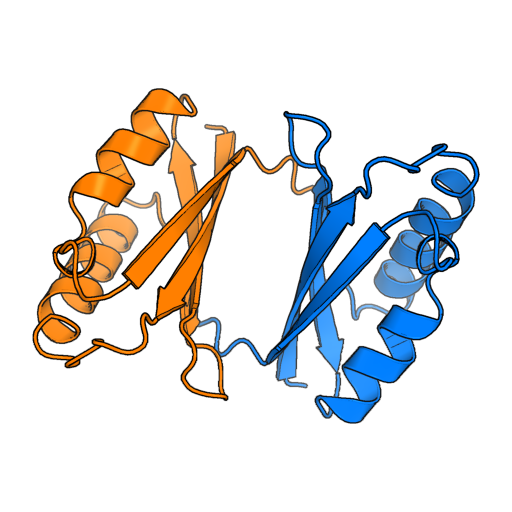 -5.547 4.246 12.242 1 98.06 10 ARG B CA 1
ATOM 750 C C . ARG B 1 10 ? -5.379 3.422 13.516 1 98.06 10 ARG B C 1
ATOM 752 O O . ARG B 1 10 ? -5.602 2.211 13.516 1 98.06 10 ARG B O 1
ATOM 759 N N . LYS B 1 11 ? -4.996 4.148 14.539 1 97.56 11 LYS B N 1
ATOM 760 C CA . LYS B 1 11 ? -4.965 3.523 15.859 1 97.56 11 LYS B CA 1
ATOM 761 C C . LYS B 1 11 ? -6.355 3.477 16.484 1 97.56 11 LYS B C 1
ATOM 763 O O . LYS B 1 11 ? -7.254 4.215 16.062 1 97.56 11 LYS B O 1
ATOM 768 N N . PRO B 1 12 ? -6.477 2.59 17.484 1 96.94 12 PRO B N 1
ATOM 769 C CA . PRO B 1 12 ? -7.754 2.605 18.203 1 96.94 12 PRO B CA 1
ATOM 770 C C . PRO B 1 12 ? -8.078 3.975 18.781 1 96.94 12 PRO B C 1
ATOM 772 O O . PRO B 1 12 ? -9.258 4.328 18.922 1 96.94 12 PRO B O 1
ATOM 775 N N . SER B 1 13 ? -7.141 4.805 19.047 1 97.25 13 SER B N 1
ATOM 776 C CA . SER B 1 13 ? -7.285 6.109 19.672 1 97.25 13 SER B CA 1
ATOM 777 C C . SER B 1 13 ? -7.508 7.203 18.641 1 97.25 13 SER B C 1
ATOM 779 O O . SER B 1 13 ? -7.594 8.383 18.984 1 97.25 13 SER B O 1
ATOM 781 N N . PHE B 1 14 ? -7.609 6.828 17.422 1 97.62 14 PHE B N 1
ATOM 782 C CA . PHE B 1 14 ? -7.762 7.793 16.328 1 97.62 14 PHE B CA 1
ATOM 783 C C . PHE B 1 14 ? -8.922 8.742 16.609 1 97.62 14 PHE B C 1
ATOM 785 O O . PHE B 1 14 ? -10.031 8.305 16.906 1 97.62 14 PHE B O 1
ATOM 792 N N . THR B 1 15 ? -8.711 10.07 16.469 1 96.88 15 THR B N 1
ATOM 793 C CA . THR B 1 15 ? -9.742 11.062 16.734 1 96.88 15 THR B CA 1
ATOM 794 C C . THR B 1 15 ? -10.234 11.695 15.438 1 96.88 15 THR B C 1
ATOM 796 O O . THR B 1 15 ? -11.375 12.172 15.367 1 96.88 15 THR B O 1
ATOM 799 N N . GLY B 1 16 ? -9.414 11.781 14.461 1 95.56 16 GLY B N 1
ATOM 800 C CA . GLY B 1 16 ? -9.742 12.461 13.219 1 95.56 16 GLY B CA 1
ATOM 801 C C . GLY B 1 16 ? -9.508 13.961 13.281 1 95.56 16 GLY B C 1
ATOM 802 O O . GLY B 1 16 ? -9.773 14.68 12.312 1 95.56 16 GLY B O 1
ATOM 803 N N . ASN B 1 17 ? -8.945 14.453 14.359 1 96.56 17 ASN B N 1
ATOM 804 C CA . ASN B 1 17 ? -8.75 15.883 14.555 1 96.56 17 ASN B CA 1
ATOM 805 C C . ASN B 1 17 ? -7.703 16.438 13.602 1 96.56 17 ASN B C 1
ATOM 807 O O . ASN B 1 17 ? -7.633 17.656 13.391 1 96.56 17 ASN B O 1
ATOM 811 N N . PHE B 1 18 ? -6.953 15.578 12.984 1 97.25 18 PHE B N 1
ATOM 812 C CA . PHE B 1 18 ? -5.824 16.047 12.188 1 97.25 18 PHE B CA 1
ATOM 813 C C . PHE B 1 18 ? -6.055 15.758 10.711 1 97.25 18 PHE B C 1
ATOM 815 O O . PHE B 1 18 ? -5.152 15.945 9.891 1 97.25 18 PHE B O 1
ATOM 822 N N . ILE B 1 19 ? -7.238 15.336 10.328 1 96.81 19 ILE B N 1
ATOM 823 C CA . ILE B 1 19 ? -7.535 14.953 8.953 1 96.81 19 ILE B CA 1
ATOM 824 C C . ILE B 1 19 ? -7.359 16.156 8.039 1 96.81 19 ILE B C 1
ATOM 826 O O . ILE B 1 19 ? -6.801 16.031 6.941 1 96.81 19 ILE B O 1
ATOM 830 N N . GLN B 1 20 ? -7.871 17.359 8.477 1 97.44 20 GLN B N 1
ATOM 831 C CA . GLN B 1 20 ? -7.707 18.547 7.645 1 97.44 20 GLN B CA 1
ATOM 832 C C . GLN B 1 20 ? -6.234 18.844 7.391 1 97.44 20 GLN B C 1
ATOM 834 O O . GLN B 1 20 ? -5.836 19.125 6.258 1 97.44 20 GLN B O 1
ATOM 839 N N . GLY B 1 21 ? -5.426 18.812 8.391 1 97.94 21 GLY B N 1
ATOM 840 C CA . GLY B 1 21 ? -3.99 19 8.227 1 97.94 21 GLY B CA 1
ATOM 841 C C . GLY B 1 21 ? -3.35 17.953 7.328 1 97.94 21 GLY B C 1
ATOM 842 O O . GLY B 1 21 ? -2.463 18.266 6.535 1 97.94 21 GLY B O 1
ATOM 843 N N . HIS B 1 22 ? -3.756 16.719 7.512 1 98.06 22 HIS B N 1
ATOM 844 C CA . HIS B 1 22 ? -3.287 15.641 6.656 1 98.06 22 HIS B CA 1
ATOM 845 C C . HIS B 1 22 ? -3.598 15.93 5.188 1 98.06 22 HIS B C 1
ATOM 847 O O . HIS B 1 22 ? -2.727 15.789 4.328 1 98.06 22 HIS B O 1
ATOM 853 N N . ARG B 1 23 ? -4.785 16.391 4.938 1 97.5 23 ARG B N 1
ATOM 854 C CA . ARG B 1 23 ? -5.18 16.703 3.564 1 97.5 23 ARG B CA 1
ATOM 855 C C . ARG B 1 23 ? -4.348 17.844 3 1 97.5 23 ARG B C 1
ATOM 857 O O . ARG B 1 23 ? -3.93 17.797 1.841 1 97.5 23 ARG B O 1
ATOM 864 N N . GLU B 1 24 ? -4.164 18.844 3.756 1 98.5 24 GLU B N 1
ATOM 865 C CA . GLU B 1 24 ? -3.336 19.969 3.338 1 98.5 24 GLU B CA 1
ATOM 866 C C . GLU B 1 24 ? -1.898 19.531 3.072 1 98.5 24 GLU B C 1
ATOM 868 O O . GLU B 1 24 ? -1.271 19.984 2.111 1 98.5 24 GLU B O 1
ATOM 873 N N . PHE B 1 25 ? -1.432 18.672 3.938 1 98.62 25 PHE B N 1
ATOM 874 C CA . PHE B 1 25 ? -0.103 18.094 3.768 1 98.62 25 PHE B CA 1
ATOM 875 C C . PHE B 1 25 ? 0.01 17.391 2.426 1 98.62 25 PHE B C 1
ATOM 877 O O . PHE B 1 25 ? 0.94 17.641 1.658 1 98.62 25 PHE B O 1
ATOM 884 N N . LEU B 1 26 ? -0.97 16.531 2.098 1 98.19 26 LEU B N 1
ATOM 885 C CA . LEU B 1 26 ? -0.957 15.805 0.836 1 98.19 26 LEU B CA 1
ATOM 886 C C . LEU B 1 26 ? -1.071 16.75 -0.347 1 98.19 26 LEU B C 1
ATOM 888 O O . LEU B 1 26 ? -0.419 16.562 -1.375 1 98.19 26 LEU B O 1
ATOM 892 N N . GLN B 1 27 ? -1.9 17.812 -0.194 1 98.06 27 GLN B N 1
ATOM 893 C CA . GLN B 1 27 ? -2.031 18.812 -1.253 1 98.06 27 GLN B CA 1
ATOM 894 C C . GLN B 1 27 ? -0.699 19.5 -1.527 1 98.06 27 GLN B C 1
ATOM 896 O O . GLN B 1 27 ? -0.353 19.75 -2.682 1 98.06 27 GLN B O 1
ATOM 901 N N . ASN B 1 28 ? -0.022 19.797 -0.524 1 98.44 28 ASN B N 1
ATOM 902 C CA . ASN B 1 28 ? 1.295 20.406 -0.686 1 98.44 28 ASN B CA 1
ATOM 903 C C . ASN B 1 28 ? 2.252 19.484 -1.434 1 98.44 28 ASN B C 1
ATOM 905 O O . ASN B 1 28 ? 3.014 19.938 -2.291 1 98.44 28 ASN B O 1
ATOM 909 N N . LEU B 1 29 ? 2.314 18.219 -1.081 1 98.25 29 LEU B N 1
ATOM 910 C CA . LEU B 1 29 ? 3.168 17.266 -1.774 1 98.25 29 LEU B CA 1
ATOM 911 C C . LEU B 1 29 ? 2.818 17.203 -3.258 1 98.25 29 LEU B C 1
ATOM 913 O O . LEU B 1 29 ? 3.701 17.016 -4.098 1 98.25 29 LEU B O 1
ATOM 917 N N . LYS B 1 30 ? 1.521 17.234 -3.512 1 97.69 30 LYS B N 1
ATOM 918 C CA . LYS B 1 30 ? 1.067 17.266 -4.898 1 97.69 30 LYS B CA 1
ATOM 919 C C . LYS B 1 30 ? 1.583 18.5 -5.629 1 97.69 30 LYS B C 1
ATOM 921 O O . LYS B 1 30 ? 2.033 18.406 -6.773 1 97.69 30 LYS B O 1
ATOM 926 N N . GLU B 1 31 ? 1.527 19.609 -5.023 1 97.94 31 GLU B N 1
ATOM 927 C CA . GLU B 1 31 ? 1.945 20.875 -5.613 1 97.94 31 GLU B CA 1
ATOM 928 C C . GLU B 1 31 ? 3.43 20.859 -5.969 1 97.94 31 GLU B C 1
ATOM 930 O O . GLU B 1 31 ? 3.838 21.438 -6.98 1 97.94 31 GLU B O 1
ATOM 935 N N . ILE B 1 32 ? 4.188 20.234 -5.168 1 97.31 32 ILE B N 1
ATOM 936 C CA . ILE B 1 32 ? 5.617 20.188 -5.445 1 97.31 32 ILE B CA 1
ATOM 937 C C . ILE B 1 32 ? 5.945 18.953 -6.273 1 97.31 32 ILE B C 1
ATOM 939 O O . ILE B 1 32 ? 7.109 18.578 -6.41 1 97.31 32 ILE B O 1
ATOM 943 N N . GLN B 1 33 ? 4.938 18.141 -6.641 1 97.25 33 GLN B N 1
ATOM 944 C CA . GLN B 1 33 ? 4.977 17.094 -7.656 1 97.25 33 GLN B CA 1
ATOM 945 C C . GLN B 1 33 ? 5.715 15.852 -7.148 1 97.25 33 GLN B C 1
ATOM 947 O O . GLN B 1 33 ? 6.406 15.18 -7.918 1 97.25 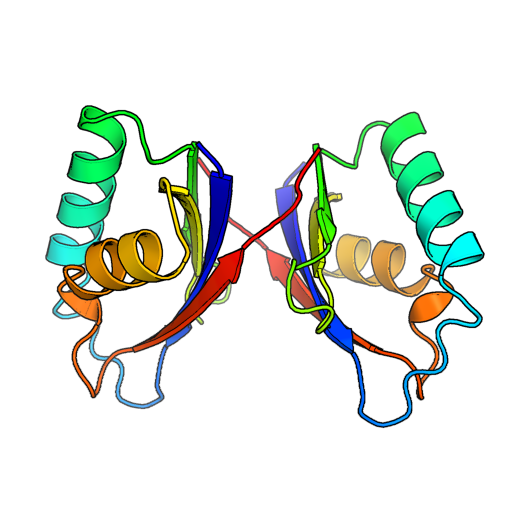33 GLN B O 1
ATOM 952 N N . ILE B 1 34 ? 5.559 15.562 -5.898 1 97.56 34 ILE B N 1
ATOM 953 C CA . ILE B 1 34 ? 6.203 14.344 -5.422 1 97.56 34 ILE B CA 1
ATOM 954 C C . ILE B 1 34 ? 5.141 13.352 -4.953 1 97.56 34 ILE B C 1
ATOM 956 O O . ILE B 1 34 ? 5.461 12.227 -4.574 1 97.56 34 ILE B O 1
ATOM 960 N N . LEU B 1 35 ? 3.906 13.781 -4.965 1 97.88 35 LEU B N 1
ATOM 961 C CA . LEU B 1 35 ? 2.803 12.875 -4.672 1 97.88 35 LEU B CA 1
ATOM 962 C C . LEU B 1 35 ? 2.24 12.273 -5.957 1 97.88 35 LEU B C 1
ATOM 964 O O . LEU B 1 35 ? 1.721 13 -6.809 1 97.88 35 LEU B O 1
ATOM 968 N N . PHE B 1 36 ? 2.271 11 -6.078 1 95.44 36 PHE B N 1
ATOM 969 C CA . PHE B 1 36 ? 1.847 10.359 -7.312 1 95.44 36 PHE B CA 1
ATOM 970 C C . PHE B 1 36 ? 0.392 9.914 -7.223 1 95.44 36 PHE B C 1
ATOM 972 O O . PHE B 1 36 ? -0.375 10.078 -8.172 1 95.44 36 PHE B O 1
ATOM 979 N N . ILE B 1 37 ? -0.011 9.383 -6.168 1 95.88 37 ILE B N 1
ATOM 980 C CA . ILE B 1 37 ? -1.348 8.844 -5.926 1 95.88 37 ILE B CA 1
ATOM 981 C C . ILE B 1 37 ? -1.611 8.773 -4.422 1 95.88 37 ILE B C 1
ATOM 983 O O . ILE B 1 37 ? -0.699 8.508 -3.639 1 95.88 37 ILE B O 1
ATOM 987 N N . ALA B 1 38 ? -2.809 9.078 -4.031 1 97.81 38 ALA B N 1
ATOM 988 C CA . ALA B 1 38 ? -3.223 9.023 -2.633 1 97.81 38 ALA B CA 1
ATOM 989 C C . ALA B 1 38 ? -4.699 8.664 -2.51 1 97.81 38 ALA B C 1
ATOM 991 O O . ALA B 1 38 ? -5.496 8.977 -3.4 1 97.81 38 ALA B O 1
ATOM 992 N N . GLY B 1 39 ? -5.055 8.055 -1.409 1 97.81 39 GLY B N 1
ATOM 993 C CA . GLY B 1 39 ? -6.461 7.805 -1.133 1 97.81 39 GLY B CA 1
ATOM 994 C C . GLY B 1 39 ? -6.691 7.066 0.173 1 97.81 39 GLY B C 1
ATOM 995 O O . GLY B 1 39 ? -5.793 6.383 0.672 1 97.81 39 GLY B O 1
ATOM 996 N N . SER B 1 40 ? -7.898 7.172 0.666 1 97.88 40 SER B N 1
ATOM 997 C CA . SER B 1 40 ? -8.305 6.461 1.873 1 97.88 40 SER B CA 1
ATOM 998 C C . SER B 1 40 ? -8.773 5.047 1.55 1 97.88 40 SER B C 1
ATOM 1000 O O . SER B 1 40 ? -9.078 4.734 0.396 1 97.88 40 SER B O 1
ATOM 1002 N N . PHE B 1 41 ? -8.742 4.219 2.613 1 98.25 41 PHE B N 1
ATOM 1003 C CA . PHE B 1 41 ? -9.391 2.918 2.5 1 98.25 41 PHE B CA 1
ATOM 1004 C C . PHE B 1 41 ? -10.883 3.031 2.768 1 98.25 41 PHE B C 1
ATOM 1006 O O . PHE B 1 41 ? -11.305 3.746 3.682 1 98.25 41 PHE B O 1
ATOM 1013 N N . GLU B 1 42 ? -11.656 2.334 2.025 1 97.62 42 GLU B N 1
ATOM 1014 C CA . GLU B 1 42 ? -13.109 2.398 2.129 1 97.62 42 GLU B CA 1
ATOM 1015 C C . GLU B 1 42 ? -13.586 1.948 3.506 1 97.62 42 GLU B C 1
ATOM 1017 O O . GLU B 1 42 ? -14.602 2.428 4.004 1 97.62 42 GLU B O 1
ATOM 1022 N N . ASP B 1 43 ? -12.844 1.088 4.172 1 97.31 43 ASP B N 1
ATOM 1023 C CA . ASP B 1 43 ? -13.266 0.543 5.457 1 97.31 43 ASP B CA 1
ATOM 1024 C C . ASP B 1 43 ? -12.875 1.476 6.602 1 97.31 43 ASP B C 1
ATOM 1026 O O . ASP B 1 43 ? -13.016 1.124 7.773 1 97.31 43 ASP B O 1
ATOM 1030 N N . GLN B 1 44 ? -12.312 2.633 6.301 1 96.19 44 GLN B N 1
ATOM 1031 C CA . GLN B 1 44 ? -12 3.719 7.227 1 96.19 44 GLN B CA 1
ATOM 1032 C C . GLN B 1 44 ? -10.914 3.303 8.219 1 96.19 44 GLN B C 1
ATOM 1034 O O . GLN B 1 44 ? -10.875 3.803 9.344 1 96.19 44 GLN B O 1
ATOM 1039 N N . THR B 1 45 ? -10.055 2.365 7.828 1 97.75 45 THR B N 1
ATOM 1040 C CA . THR B 1 45 ? -8.984 1.929 8.719 1 97.75 45 THR B CA 1
ATOM 1041 C C . THR B 1 45 ? -7.719 2.742 8.484 1 97.75 45 THR B C 1
ATOM 1043 O O . THR B 1 45 ? -6.738 2.604 9.227 1 97.75 45 THR B O 1
ATOM 1046 N N . GLY B 1 46 ? -7.715 3.574 7.426 1 97.69 46 GLY B N 1
ATOM 1047 C CA . GLY B 1 46 ? -6.547 4.352 7.035 1 97.69 46 GLY B CA 1
ATOM 1048 C C . GLY B 1 46 ? -6.527 4.688 5.555 1 97.69 46 GLY B C 1
ATOM 1049 O O . GLY B 1 46 ? -7.539 5.113 4.996 1 97.69 46 GLY B O 1
ATOM 1050 N N . GLY B 1 47 ? -5.352 4.57 4.977 1 98.25 47 GLY B N 1
ATOM 1051 C CA . GLY B 1 47 ? -5.113 4.867 3.572 1 98.25 47 GLY B CA 1
ATOM 1052 C C . GLY B 1 47 ? -3.672 4.641 3.15 1 98.25 47 GLY B C 1
ATOM 1053 O O . GLY B 1 47 ? -2.902 4.004 3.871 1 98.25 47 GLY B O 1
ATOM 1054 N N . ALA B 1 48 ? -3.428 5.086 1.984 1 98.62 48 ALA B N 1
ATOM 1055 C CA . ALA B 1 48 ? -2.074 4.961 1.451 1 98.62 48 ALA B CA 1
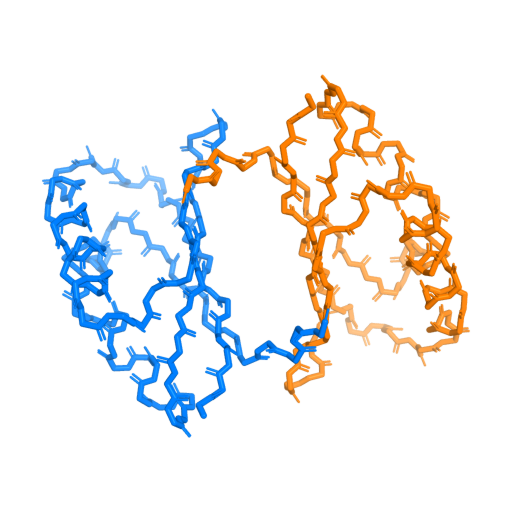ATOM 1056 C C . ALA B 1 48 ? -1.796 6.035 0.405 1 98.62 48 ALA B C 1
ATOM 1058 O O . ALA B 1 48 ? -2.725 6.648 -0.129 1 98.62 48 ALA B O 1
ATOM 1059 N N . TYR B 1 49 ? -0.545 6.285 0.223 1 98.5 49 TYR B N 1
ATOM 1060 C CA . TYR B 1 49 ? -0.123 7.168 -0.859 1 98.5 49 TYR B CA 1
ATOM 1061 C C . TYR B 1 49 ? 1.302 6.852 -1.297 1 98.5 49 TYR B C 1
ATOM 1063 O O . TYR B 1 49 ? 2.014 6.105 -0.621 1 98.5 49 TYR B O 1
ATOM 1071 N N . VAL B 1 50 ? 1.649 7.285 -2.479 1 97.88 50 VAL B N 1
ATOM 1072 C CA . VAL B 1 50 ? 2.969 7.07 -3.062 1 97.88 50 VAL B CA 1
ATOM 1073 C C . VAL B 1 50 ? 3.662 8.414 -3.279 1 97.88 50 VAL B C 1
ATOM 1075 O O . VAL B 1 50 ? 3.098 9.32 -3.9 1 97.88 50 VAL B O 1
ATOM 1078 N N . ILE B 1 51 ? 4.863 8.477 -2.803 1 98.19 51 ILE B N 1
ATOM 1079 C CA . ILE B 1 51 ? 5.617 9.711 -2.998 1 98.19 51 ILE B CA 1
ATOM 1080 C C . ILE B 1 51 ? 6.977 9.391 -3.619 1 98.19 51 ILE B C 1
ATOM 1082 O O . ILE B 1 51 ? 7.445 8.25 -3.549 1 98.19 51 ILE B O 1
ATOM 1086 N N . GLY B 1 52 ? 7.523 10.375 -4.207 1 97.75 52 GLY B N 1
ATOM 1087 C CA . GLY B 1 52 ? 8.898 10.336 -4.672 1 97.75 52 GLY B CA 1
ATOM 1088 C C . GLY B 1 52 ? 9.883 10.945 -3.691 1 97.75 52 GLY B C 1
ATOM 1089 O O . GLY B 1 52 ? 9.578 11.953 -3.049 1 97.75 52 GLY B O 1
ATOM 1090 N N . ALA B 1 53 ? 11.016 10.391 -3.529 1 98.19 53 ALA B N 1
ATOM 1091 C CA . ALA B 1 53 ? 12.125 10.906 -2.727 1 98.19 53 ALA B CA 1
ATOM 1092 C C . ALA B 1 53 ? 13.453 10.32 -3.182 1 98.19 53 ALA B C 1
ATOM 1094 O O . ALA B 1 53 ? 13.484 9.344 -3.939 1 98.19 53 ALA B O 1
ATOM 1095 N N . ASP B 1 54 ? 14.562 10.898 -2.711 1 98 54 ASP B N 1
ATOM 1096 C CA . ASP B 1 54 ? 15.875 10.445 -3.166 1 98 54 ASP B CA 1
ATOM 1097 C C . ASP B 1 54 ? 16.406 9.312 -2.287 1 98 54 ASP B C 1
ATOM 1099 O O . ASP B 1 54 ? 17.359 8.633 -2.648 1 98 54 ASP B O 1
ATOM 1103 N N . SER B 1 55 ? 15.82 9.133 -1.073 1 98.12 55 SER B N 1
ATOM 1104 C CA . SER B 1 55 ? 16.203 8.078 -0.15 1 98.12 55 SER B CA 1
ATOM 1105 C C . SER B 1 55 ? 15.078 7.73 0.811 1 98.12 55 SER B C 1
ATOM 1107 O O . SER B 1 55 ? 14.109 8.484 0.929 1 98.12 55 SER B O 1
ATOM 1109 N N . LEU B 1 56 ? 15.242 6.559 1.434 1 98 56 LEU B N 1
ATOM 1110 C CA . LEU B 1 56 ? 14.281 6.168 2.457 1 98 56 LEU B CA 1
ATOM 1111 C C . LEU B 1 56 ? 14.25 7.184 3.598 1 98 56 LEU B C 1
ATOM 1113 O O . LEU B 1 56 ? 13.188 7.516 4.113 1 98 56 LEU B O 1
ATOM 1117 N N . GLU B 1 57 ? 15.445 7.637 3.965 1 98.12 57 GLU B N 1
ATOM 1118 C CA . GLU B 1 57 ? 15.555 8.633 5.027 1 98.12 57 GLU B CA 1
ATOM 1119 C C . GLU B 1 57 ? 14.789 9.898 4.676 1 98.12 57 GLU B C 1
ATOM 1121 O O . GLU B 1 57 ? 14.039 10.43 5.5 1 98.12 57 GLU B O 1
ATOM 1126 N N . GLU B 1 58 ? 14.875 10.375 3.451 1 98.44 58 GLU B N 1
ATOM 1127 C CA . GLU B 1 58 ? 14.164 11.57 3.01 1 98.44 58 GLU B CA 1
ATOM 1128 C C . GLU B 1 58 ? 12.656 11.336 2.969 1 98.44 58 GLU B C 1
ATOM 1130 O O . GLU B 1 58 ? 11.875 12.211 3.355 1 98.44 58 GLU B O 1
ATOM 1135 N N . ALA B 1 59 ? 12.297 10.195 2.453 1 98.62 59 ALA B N 1
ATOM 1136 C CA . ALA B 1 59 ? 10.883 9.859 2.426 1 98.62 59 ALA B CA 1
ATOM 1137 C C . ALA B 1 59 ? 10.289 9.867 3.832 1 98.62 59 ALA B C 1
ATOM 1139 O O . ALA B 1 59 ? 9.227 10.461 4.066 1 98.62 59 ALA B O 1
ATOM 1140 N N . ARG B 1 60 ? 10.992 9.242 4.801 1 98.25 60 ARG B N 1
ATOM 1141 C CA . ARG B 1 60 ? 10.523 9.18 6.18 1 98.25 60 ARG B CA 1
ATOM 1142 C C . ARG B 1 60 ? 10.461 10.578 6.797 1 98.25 60 ARG B C 1
ATOM 1144 O O . ARG B 1 60 ? 9.523 10.891 7.535 1 98.25 60 ARG B O 1
ATOM 1151 N N . ALA B 1 61 ? 11.453 11.375 6.469 1 98.25 61 ALA B N 1
ATOM 1152 C CA . ALA B 1 61 ? 11.461 12.75 6.969 1 98.25 61 ALA B CA 1
ATOM 1153 C C . ALA B 1 61 ? 10.266 13.531 6.43 1 98.25 61 ALA B C 1
ATOM 1155 O O . ALA B 1 61 ? 9.641 14.305 7.16 1 98.25 61 ALA B O 1
ATOM 1156 N N . THR B 1 62 ? 9.969 13.352 5.156 1 98.44 62 THR B N 1
ATOM 1157 C CA . THR B 1 62 ? 8.82 14 4.543 1 98.44 62 THR B CA 1
ATOM 1158 C C . THR B 1 62 ? 7.523 13.562 5.219 1 98.44 62 THR B C 1
ATOM 1160 O O . THR B 1 62 ? 6.715 14.398 5.633 1 98.44 62 THR B O 1
ATOM 1163 N N . VAL B 1 63 ? 7.316 12.266 5.43 1 98.31 63 VAL B N 1
ATOM 1164 C CA . VAL B 1 63 ? 6.102 11.688 5.984 1 98.31 63 VAL B CA 1
ATOM 1165 C C . VAL B 1 63 ? 5.93 12.133 7.434 1 98.31 63 VAL B C 1
ATOM 1167 O O . VAL B 1 63 ? 4.805 12.367 7.891 1 98.31 63 VAL B O 1
ATOM 1170 N N . ALA B 1 64 ? 7.082 12.32 8.125 1 97.44 64 ALA B N 1
ATOM 1171 C CA . ALA B 1 64 ? 7.051 12.711 9.531 1 97.44 64 ALA B CA 1
ATOM 1172 C C . ALA B 1 64 ? 6.445 14.094 9.711 1 97.44 64 ALA B C 1
ATOM 1174 O O . ALA B 1 64 ? 6.027 14.469 10.805 1 97.44 64 ALA B O 1
ATOM 1175 N N . LYS B 1 65 ? 6.379 14.852 8.633 1 97.75 65 LYS B N 1
ATOM 1176 C CA . LYS B 1 65 ? 5.836 16.203 8.695 1 97.75 65 LYS B CA 1
ATOM 1177 C C . LYS B 1 65 ? 4.312 16.188 8.656 1 97.75 65 LYS B C 1
ATOM 1179 O O . LYS B 1 65 ? 3.668 17.219 8.891 1 97.75 65 LYS B O 1
ATOM 1184 N N . ASP B 1 66 ? 3.705 15.016 8.312 1 98.12 66 ASP B N 1
ATOM 1185 C CA . ASP B 1 66 ? 2.252 14.875 8.328 1 98.12 66 ASP B CA 1
ATOM 1186 C C . ASP B 1 66 ? 1.693 15.094 9.734 1 98.12 66 ASP B C 1
ATOM 1188 O O . ASP B 1 66 ? 2.043 14.359 10.664 1 98.12 66 ASP B O 1
ATOM 1192 N N . PRO B 1 67 ? 0.789 16.078 9.883 1 96.88 67 PRO B N 1
ATOM 1193 C CA . PRO B 1 67 ? 0.241 16.344 11.211 1 96.88 67 PRO B CA 1
ATOM 1194 C C . PRO B 1 67 ? -0.461 15.133 11.82 1 96.88 67 PRO B C 1
ATOM 1196 O O . PRO B 1 67 ? -0.563 15.016 13.039 1 96.88 67 PRO B O 1
ATOM 1199 N N . MET B 1 68 ? -0.873 14.211 11.055 1 96.75 68 MET B N 1
ATOM 1200 C CA . MET B 1 68 ? -1.6 13.031 11.531 1 96.75 68 MET B CA 1
ATOM 1201 C C . MET B 1 68 ? -0.641 11.992 12.094 1 96.75 68 MET B C 1
ATOM 1203 O O . MET B 1 68 ? -1.073 10.969 12.625 1 96.75 68 MET B O 1
ATOM 1207 N N . ASN B 1 69 ? 0.645 12.242 12 1 94.62 69 ASN B N 1
ATOM 1208 C CA . ASN B 1 69 ? 1.654 11.391 12.625 1 94.62 69 ASN B CA 1
ATOM 1209 C C . ASN B 1 69 ? 1.652 11.547 14.141 1 94.62 69 ASN B C 1
ATOM 1211 O O . ASN B 1 69 ? 2.408 10.867 14.844 1 94.62 69 ASN B O 1
ATOM 1215 N N . GLN B 1 70 ? 0.799 12.211 14.656 1 90.44 70 GLN B N 1
ATOM 1216 C CA . GLN B 1 70 ? 0.645 12.305 16.094 1 90.44 70 GLN B CA 1
ATOM 1217 C C . GLN B 1 70 ? 0.521 10.93 16.734 1 90.44 70 GLN B C 1
ATOM 1219 O O . GLN B 1 70 ? -0.142 10.039 16.188 1 90.44 70 GLN B O 1
ATOM 1224 N N . ASP B 1 71 ? 1.17 10.688 17.859 1 88 71 ASP B N 1
ATOM 1225 C CA . ASP B 1 71 ? 1.402 9.391 18.5 1 88 71 ASP B CA 1
ATOM 1226 C C . ASP B 1 71 ? 0.092 8.633 18.688 1 88 71 ASP B C 1
ATOM 1228 O O . ASP B 1 71 ? 0.068 7.402 18.625 1 88 71 ASP B O 1
ATOM 1232 N N . ASN B 1 72 ? -1.006 9.352 18.812 1 92.31 72 ASN B N 1
ATOM 1233 C CA . ASN B 1 72 ? -2.242 8.656 19.156 1 92.31 72 ASN B CA 1
ATOM 1234 C C . ASN B 1 72 ? -3.146 8.484 17.938 1 92.31 72 ASN B C 1
ATOM 1236 O O . ASN B 1 72 ? -4.23 7.91 18.047 1 92.31 72 ASN B O 1
ATOM 1240 N N . GLU B 1 73 ? -2.717 8.875 16.812 1 96.12 73 GLU B N 1
ATOM 1241 C CA . GLU B 1 73 ? -3.646 8.922 15.688 1 96.12 73 GLU B CA 1
ATOM 1242 C C . GLU B 1 73 ? -3.443 7.734 14.758 1 96.12 73 GLU B C 1
ATOM 1244 O O . GLU B 1 73 ? -4.32 6.875 14.641 1 96.12 73 GLU B O 1
ATOM 1249 N N . CYS B 1 74 ? -2.223 7.652 14.125 1 97.56 74 CYS B N 1
ATOM 1250 C CA . CYS B 1 74 ? -1.996 6.645 13.102 1 97.56 74 CYS B CA 1
ATOM 1251 C C . CYS B 1 74 ? -0.589 6.066 13.203 1 97.56 74 CYS B C 1
ATOM 1253 O O . CYS B 1 74 ? 0.291 6.672 13.812 1 97.56 74 CYS B O 1
ATOM 1255 N N . VAL B 1 75 ? -0.389 4.91 12.672 1 96.69 75 VAL B N 1
ATOM 1256 C CA . VAL B 1 75 ? 0.913 4.312 12.391 1 96.69 75 VAL B CA 1
ATOM 1257 C C . VAL B 1 75 ? 1.194 4.367 10.891 1 96.69 75 VAL B C 1
ATOM 1259 O O . VAL B 1 75 ? 0.306 4.105 10.078 1 96.69 75 VAL B O 1
ATOM 1262 N N . TYR B 1 76 ? 2.434 4.781 10.578 1 97.81 76 TYR B N 1
ATOM 1263 C CA . TYR B 1 76 ? 2.859 4.875 9.188 1 97.81 76 TYR B CA 1
ATOM 1264 C C . TYR B 1 76 ? 3.904 3.814 8.867 1 97.81 76 TYR B C 1
ATOM 1266 O O . TYR B 1 76 ? 4.809 3.559 9.664 1 97.81 76 TYR B O 1
ATOM 1274 N N . LYS B 1 77 ? 3.762 3.178 7.762 1 9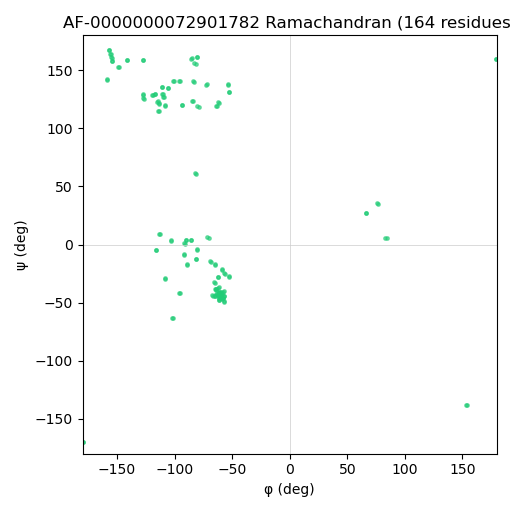7.44 77 LYS B N 1
ATOM 1275 C CA . LYS B 1 77 ? 4.789 2.324 7.172 1 97.44 77 LYS B CA 1
ATOM 1276 C C . LYS B 1 77 ? 5.277 2.889 5.84 1 97.44 77 LYS B C 1
ATOM 1278 O O . LYS B 1 77 ? 4.477 3.152 4.941 1 97.44 77 LYS B O 1
ATOM 1283 N N . VAL B 1 78 ? 6.523 3.107 5.781 1 98.56 78 VAL B N 1
ATOM 1284 C CA . VAL B 1 78 ? 7.145 3.646 4.574 1 98.56 78 VAL B CA 1
ATOM 1285 C C . VAL B 1 78 ? 8.07 2.6 3.955 1 98.56 78 VAL B C 1
ATOM 1287 O O . VAL B 1 78 ? 9 2.127 4.605 1 98.56 78 VAL B O 1
ATOM 1290 N N . LYS B 1 79 ? 7.816 2.24 2.732 1 98.62 79 LYS B N 1
ATOM 1291 C CA . LYS B 1 79 ? 8.609 1.232 2.041 1 98.62 79 LYS B CA 1
ATOM 1292 C C . LYS B 1 79 ? 9.102 1.75 0.692 1 98.62 79 LYS B C 1
ATOM 1294 O O . LYS B 1 79 ? 8.32 2.299 -0.089 1 98.62 79 LYS B O 1
ATOM 1299 N N . GLU B 1 80 ? 10.422 1.615 0.461 1 98.69 80 GLU B N 1
ATOM 1300 C CA . GLU B 1 80 ? 10.891 1.813 -0.907 1 98.69 80 GLU B CA 1
ATOM 1301 C C . GLU B 1 80 ? 10.305 0.767 -1.849 1 98.69 80 GLU B C 1
ATOM 1303 O O . GLU B 1 80 ? 10.469 -0.436 -1.63 1 98.69 80 GLU B O 1
ATOM 1308 N N . TRP B 1 81 ? 9.602 1.224 -2.779 1 98.38 81 TRP B N 1
ATOM 1309 C CA . TRP B 1 81 ? 8.789 0.374 -3.646 1 98.38 81 TRP B CA 1
ATOM 1310 C C . TRP B 1 81 ? 9.312 0.408 -5.078 1 98.38 81 TRP B C 1
ATOM 1312 O O . TRP B 1 81 ? 9.344 1.468 -5.711 1 98.38 81 TRP B O 1
ATOM 1322 N N . ASN B 1 82 ? 9.812 -0.731 -5.574 1 95.81 82 ASN B N 1
ATOM 1323 C CA . ASN B 1 82 ? 10.273 -0.862 -6.949 1 95.81 82 ASN B CA 1
ATOM 1324 C C . ASN B 1 82 ? 9.117 -1.114 -7.914 1 95.81 82 ASN B C 1
ATOM 1326 O O . ASN B 1 82 ? 9.086 -2.139 -8.594 1 95.81 82 ASN B O 1
ATOM 1330 N N . ALA B 1 83 ? 8.227 -0.118 -7.906 1 90.81 83 ALA B N 1
ATOM 1331 C CA . ALA B 1 83 ? 7.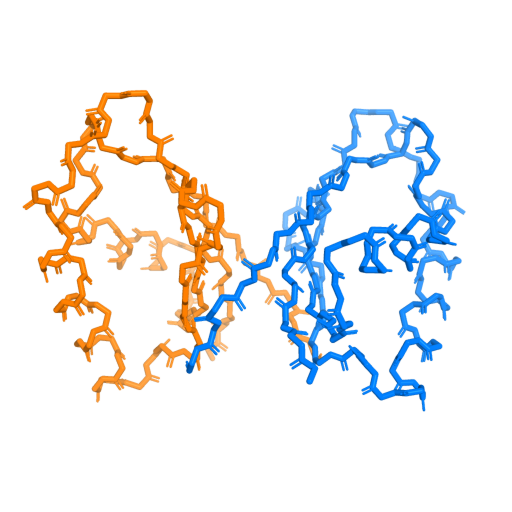023 -0.265 -8.719 1 90.81 83 ALA B CA 1
ATOM 1332 C C . ALA B 1 83 ? 7.309 0.036 -10.188 1 90.81 83 ALA B C 1
ATOM 1334 O O . ALA B 1 83 ? 7.988 1.016 -10.508 1 90.81 83 ALA B O 1
ATOM 1335 N N . ASN B 1 84 ? 7.125 -0.907 -11.086 1 71.69 84 ASN B N 1
ATOM 1336 C CA . ASN B 1 84 ? 7.379 -0.747 -12.516 1 71.69 84 ASN B CA 1
ATOM 1337 C C . ASN B 1 84 ? 6.086 -0.792 -13.328 1 71.69 84 ASN B C 1
ATOM 1339 O O . ASN B 1 84 ? 5.098 -1.387 -12.891 1 71.69 84 ASN B O 1
#

InterPro domains:
  IPR005545 YCII-related [PF03795] (19-82)
  IPR011008 Dimeric alpha-beta barrel [SSF54909] (1-82)

pLDDT: mean 96.92, std 3.44, range [71.38, 98.75]

Sequence (168 aa):
MKKFLVVIERKPSFTGNFIQGHREFLQNLKEIQILFIAGSFEDQTGGAYVIGADSLEEARATVAKDPMNQDNECVYKVKEWNANMKKFLVVIERKPSFTGNFIQGHREFLQNLKEIQILFIAGSFEDQTGGAYVIGADSLEEARATVAKDPMNQDNECVYKVKEWNAN